Protein AF-A0A962HAW9-F1 (afdb_monomer_lite)

Sequence (88 aa):
MSSRPLTTLDARQGLVLASAVAAVLLWSAIGPTDRLTWLMEVIWVLIGVPLLMLSWKRFPLTRLLYVLIALHCVLLIVGGHYTYAKVP

Radius of gyration: 15.13 Å; chains: 1; bounding box: 45×26×39 Å

Structure (mmCIF, N/CA/C/O backbone):
data_AF-A0A962HAW9-F1
#
_entry.id   AF-A0A962HAW9-F1
#
loop_
_atom_site.group_PDB
_atom_site.id
_atom_site.type_symbol
_atom_site.label_atom_id
_atom_site.label_alt_id
_atom_site.label_comp_id
_atom_site.label_asym_id
_atom_site.label_entity_id
_atom_site.label_seq_id
_atom_site.pdbx_PDB_ins_code
_atom_site.Cartn_x
_atom_site.Cartn_y
_atom_site.Cartn_z
_atom_site.occupancy
_atom_site.B_iso_or_equiv
_atom_site.auth_seq_id
_atom_site.auth_comp_id
_atom_site.auth_asym_id
_atom_site.auth_atom_id
_atom_site.pdbx_PDB_model_num
ATOM 1 N N . MET A 1 1 ? -29.279 -1.807 7.820 1.00 46.12 1 MET A N 1
ATOM 2 C CA . MET A 1 1 ? -28.041 -1.028 7.588 1.00 46.12 1 MET A CA 1
ATOM 3 C C . MET A 1 1 ? -27.145 -1.177 8.808 1.00 46.12 1 MET A C 1
ATOM 5 O O . MET A 1 1 ? -27.503 -0.685 9.864 1.00 46.12 1 MET A O 1
ATOM 9 N N . SER A 1 2 ? -26.053 -1.938 8.706 1.00 55.03 2 SER A N 1
ATOM 10 C CA . SER A 1 2 ? -25.104 -2.138 9.812 1.00 55.03 2 SER A CA 1
ATOM 11 C C . SER A 1 2 ? -24.086 -0.996 9.798 1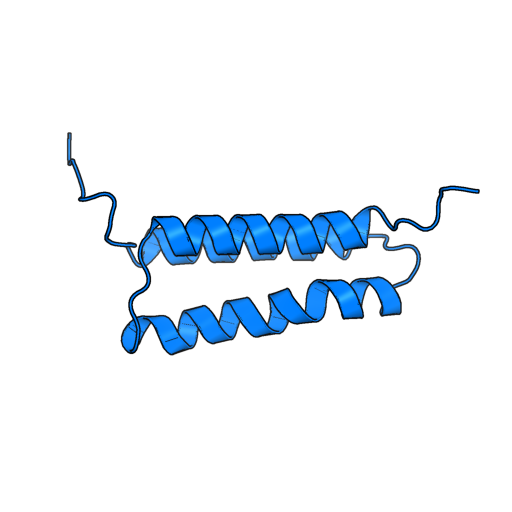.00 55.03 2 SER A C 1
ATOM 13 O O . SER A 1 2 ? -23.172 -0.987 8.976 1.00 55.03 2 SER A O 1
ATOM 15 N N . SER A 1 3 ? -24.268 -0.002 10.666 1.00 54.22 3 SER A N 1
ATOM 16 C CA . SER A 1 3 ? -23.290 1.060 10.912 1.00 54.22 3 SER A CA 1
ATOM 17 C C . SER A 1 3 ? -22.164 0.506 11.784 1.00 54.22 3 SER A C 1
ATOM 19 O O . SER A 1 3 ? -22.106 0.729 12.990 1.00 54.22 3 SER A O 1
ATOM 21 N N . ARG A 1 4 ? -21.268 -0.276 11.168 1.00 62.66 4 ARG A N 1
ATOM 22 C CA . ARG A 1 4 ? -20.007 -0.654 11.813 1.00 62.66 4 ARG A CA 1
ATOM 23 C C . ARG A 1 4 ? -19.240 0.628 12.157 1.00 62.66 4 ARG A C 1
ATOM 25 O O . ARG A 1 4 ? -19.114 1.487 11.279 1.00 62.66 4 ARG A O 1
ATOM 32 N N . PRO A 1 5 ? -18.742 0.781 13.393 1.00 61.19 5 PRO A N 1
ATOM 3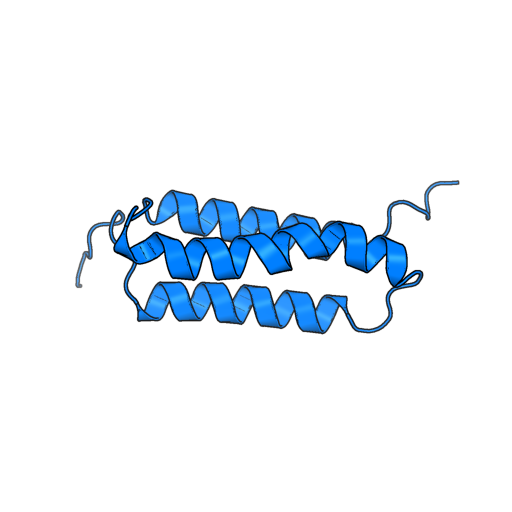3 C CA . PRO A 1 5 ? -17.982 1.962 13.769 1.00 61.19 5 PRO A CA 1
ATOM 34 C C . PRO A 1 5 ? -16.778 2.102 12.830 1.00 61.19 5 PRO A C 1
ATOM 36 O O . PRO A 1 5 ? -16.043 1.145 12.588 1.00 61.19 5 PRO A O 1
ATOM 39 N N . LEU A 1 6 ? -16.583 3.304 12.277 1.00 57.91 6 LEU A N 1
ATOM 40 C CA . LEU A 1 6 ? -15.547 3.629 11.282 1.00 57.91 6 LEU A CA 1
ATOM 41 C C . LEU A 1 6 ? -14.106 3.452 11.804 1.00 57.91 6 LEU A C 1
ATOM 43 O O . LEU A 1 6 ? -13.154 3.738 11.085 1.00 57.91 6 LEU A O 1
ATOM 47 N N . THR A 1 7 ? -13.941 2.993 13.043 1.00 62.00 7 THR A N 1
ATOM 48 C CA . THR A 1 7 ? -12.681 2.863 13.774 1.00 62.00 7 THR A CA 1
ATOM 49 C C . THR A 1 7 ? -12.098 1.451 13.747 1.00 62.00 7 THR A C 1
ATOM 51 O O . THR A 1 7 ? -10.876 1.325 13.814 1.00 62.00 7 THR A O 1
ATOM 54 N N . THR A 1 8 ? -12.915 0.403 13.592 1.00 63.22 8 THR A N 1
ATOM 55 C CA . THR A 1 8 ? -12.466 -1.000 13.651 1.00 63.22 8 THR A CA 1
ATOM 56 C C . THR A 1 8 ? -12.255 -1.584 12.259 1.00 63.22 8 THR A C 1
ATOM 58 O O . THR A 1 8 ? -13.157 -1.559 11.422 1.00 63.22 8 THR A O 1
ATOM 61 N N . LEU A 1 9 ? -11.061 -2.120 12.008 1.00 69.56 9 LEU A N 1
ATOM 62 C CA . LEU A 1 9 ? -10.725 -2.788 10.755 1.00 69.56 9 LEU A CA 1
ATOM 63 C C . LEU A 1 9 ? -11.062 -4.280 10.876 1.00 69.56 9 LEU A C 1
ATOM 65 O O . LEU A 1 9 ? -10.492 -4.979 11.709 1.00 69.56 9 LEU A O 1
ATOM 69 N N . ASP A 1 10 ? -12.002 -4.767 10.064 1.00 76.38 10 ASP A N 1
ATOM 70 C CA . ASP A 1 10 ? -12.334 -6.197 10.029 1.00 76.38 10 ASP A CA 1
ATOM 71 C C . ASP A 1 10 ? -11.207 -6.988 9.343 1.00 76.38 10 ASP A C 1
ATOM 73 O O . ASP A 1 10 ? -10.639 -6.525 8.352 1.00 76.38 10 ASP A O 1
ATOM 77 N N . ALA A 1 11 ? -10.951 -8.231 9.769 1.00 75.50 11 ALA A N 1
ATOM 78 C CA . ALA A 1 11 ? -9.962 -9.122 9.138 1.00 75.50 11 ALA A CA 1
ATOM 79 C C . ALA A 1 11 ? -10.108 -9.180 7.602 1.00 75.50 11 ALA A C 1
ATOM 81 O O . ALA A 1 11 ? -9.133 -9.077 6.859 1.00 75.50 11 ALA A O 1
ATOM 82 N N . ARG A 1 12 ? -11.359 -9.243 7.123 1.00 79.31 12 ARG A N 1
ATOM 83 C CA . ARG A 1 12 ? -11.704 -9.206 5.695 1.00 79.31 12 ARG A CA 1
ATOM 84 C C . ARG A 1 12 ? -11.273 -7.904 5.016 1.00 79.31 12 ARG A C 1
ATOM 86 O O . ARG A 1 12 ? -10.785 -7.948 3.896 1.00 79.31 12 ARG A O 1
ATOM 93 N N . GLN A 1 13 ? -11.466 -6.756 5.664 1.00 79.12 13 GLN A N 1
ATOM 94 C CA . GLN A 1 13 ? -11.091 -5.454 5.105 1.00 79.12 13 GLN A CA 1
ATOM 95 C C . GLN A 1 13 ? -9.571 -5.305 5.018 1.00 79.12 13 GLN A C 1
ATOM 97 O O . GLN A 1 13 ? -9.074 -4.794 4.019 1.00 79.12 13 GLN A O 1
ATOM 102 N N . GLY A 1 14 ? -8.836 -5.805 6.017 1.00 79.44 14 GLY A 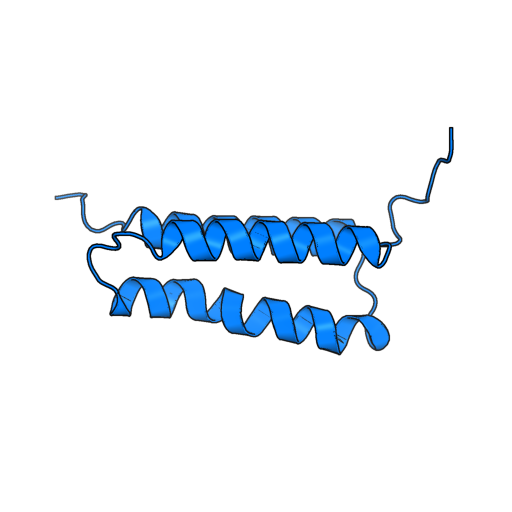N 1
ATOM 103 C CA . GLY A 1 14 ? -7.372 -5.794 5.998 1.00 79.44 14 GLY A CA 1
ATOM 104 C C . GLY A 1 14 ? -6.821 -6.661 4.872 1.00 79.44 14 GLY A C 1
ATOM 105 O O . GLY A 1 14 ? -5.933 -6.233 4.141 1.00 79.44 14 GLY A O 1
ATOM 106 N N . LEU A 1 15 ? -7.423 -7.836 4.659 1.00 81.69 15 LEU A N 1
ATOM 107 C CA . LEU A 1 15 ? -7.061 -8.722 3.553 1.00 81.69 15 LEU A CA 1
ATOM 108 C C . LEU A 1 15 ? -7.346 -8.089 2.179 1.00 81.69 15 LEU A C 1
ATOM 110 O O . LEU A 1 15 ? -6.546 -8.225 1.256 1.00 81.69 15 LEU A O 1
ATOM 114 N N . VAL A 1 16 ? -8.468 -7.373 2.038 1.00 85.38 16 VAL A N 1
ATOM 115 C CA . VAL A 1 16 ? -8.816 -6.645 0.803 1.00 85.38 16 VAL A CA 1
ATOM 116 C C . VAL A 1 16 ? -7.805 -5.533 0.516 1.00 85.38 16 VAL A C 1
ATOM 118 O O . VAL A 1 16 ? -7.345 -5.409 -0.613 1.00 85.38 16 VAL A O 1
ATOM 121 N N . LEU A 1 17 ? -7.407 -4.757 1.527 1.00 82.31 17 LEU A N 1
ATOM 122 C CA . LEU A 1 17 ? -6.389 -3.717 1.354 1.00 82.31 17 LEU A CA 1
ATOM 123 C C . LEU A 1 17 ? -5.026 -4.317 0.986 1.00 82.31 17 LEU A C 1
ATOM 125 O O . LEU A 1 17 ? -4.390 -3.852 0.046 1.00 82.31 17 LEU A O 1
ATOM 129 N N . ALA A 1 18 ? -4.603 -5.379 1.676 1.00 81.62 18 ALA A N 1
ATOM 130 C CA . ALA A 1 18 ? -3.338 -6.052 1.394 1.00 81.62 18 ALA A CA 1
ATOM 131 C C . ALA A 1 18 ? -3.304 -6.652 -0.022 1.00 81.62 18 ALA A C 1
ATOM 133 O O . ALA A 1 18 ? -2.317 -6.490 -0.736 1.00 81.62 18 ALA A O 1
ATOM 134 N N . SER A 1 19 ? -4.391 -7.297 -0.455 1.00 84.75 19 SER A N 1
ATOM 135 C CA . SER A 1 19 ? -4.498 -7.849 -1.813 1.00 84.75 19 SER A CA 1
ATOM 136 C C . SER A 1 19 ? -4.538 -6.764 -2.889 1.00 84.75 19 SER A C 1
ATOM 138 O O . SER A 1 19 ? -3.896 -6.929 -3.923 1.00 84.75 19 SER A O 1
ATOM 140 N N . ALA A 1 20 ? -5.202 -5.631 -2.640 1.00 85.38 20 ALA A N 1
ATOM 141 C CA . ALA A 1 20 ? -5.172 -4.486 -3.547 1.00 85.38 20 ALA A CA 1
ATOM 142 C C . ALA A 1 20 ? -3.750 -3.918 -3.701 1.00 85.38 20 ALA A C 1
ATOM 144 O O . ALA A 1 20 ? -3.288 -3.725 -4.823 1.00 85.38 20 ALA A O 1
ATOM 145 N N . VAL A 1 21 ? -3.026 -3.721 -2.592 1.00 82.31 21 VAL A N 1
ATOM 146 C CA . VAL A 1 21 ? -1.625 -3.261 -2.625 1.00 82.31 21 VAL A CA 1
ATOM 147 C C . VAL A 1 21 ? -0.735 -4.269 -3.358 1.00 82.31 21 VAL A C 1
ATOM 149 O O . VAL A 1 21 ? 0.069 -3.871 -4.196 1.00 82.31 21 VAL A O 1
ATOM 152 N N . ALA A 1 22 ? -0.910 -5.570 -3.108 1.00 82.88 22 ALA A N 1
ATOM 153 C CA . ALA A 1 22 ? -0.162 -6.619 -3.797 1.00 82.88 22 ALA A CA 1
ATOM 154 C C . ALA A 1 22 ? -0.438 -6.644 -5.310 1.00 82.88 22 ALA A C 1
ATOM 156 O O . ALA A 1 22 ? 0.493 -6.799 -6.096 1.00 82.88 22 ALA A O 1
ATOM 157 N N . ALA A 1 23 ? -1.688 -6.445 -5.737 1.00 84.56 23 ALA A N 1
ATOM 158 C CA . ALA A 1 23 ? -2.040 -6.375 -7.154 1.00 84.56 23 ALA A CA 1
ATOM 159 C C . ALA A 1 23 ? -1.369 -5.179 -7.852 1.00 84.56 23 ALA A C 1
ATOM 161 O O . ALA A 1 23 ? -0.812 -5.333 -8.937 1.00 84.56 23 ALA A O 1
ATOM 162 N N . VAL A 1 24 ? -1.364 -4.007 -7.206 1.00 80.06 24 VAL A N 1
ATOM 163 C CA . VAL A 1 24 ? -0.688 -2.803 -7.719 1.00 80.06 24 VAL A CA 1
ATOM 164 C C . VAL A 1 24 ? 0.831 -3.006 -7.775 1.00 80.06 24 VAL A C 1
ATOM 166 O O . VAL A 1 24 ? 1.469 -2.599 -8.743 1.00 80.06 24 VAL A O 1
ATOM 169 N N . LEU A 1 25 ? 1.405 -3.693 -6.785 1.00 80.94 25 LEU A N 1
ATOM 170 C CA . LEU A 1 25 ? 2.827 -4.039 -6.737 1.00 80.94 25 LEU A CA 1
ATOM 171 C C . LEU A 1 25 ? 3.230 -4.998 -7.866 1.00 80.94 25 LEU A C 1
ATOM 173 O O . LEU A 1 25 ? 4.240 -4.773 -8.527 1.00 80.94 25 LEU A O 1
ATOM 177 N N . LEU A 1 26 ? 2.420 -6.028 -8.130 1.00 82.06 26 LEU A N 1
ATOM 178 C CA . LEU A 1 26 ? 2.640 -6.960 -9.238 1.00 82.06 26 LEU A CA 1
ATOM 179 C C . LEU A 1 26 ? 2.491 -6.280 -10.601 1.00 82.06 26 LEU A C 1
ATOM 181 O O . LEU A 1 26 ? 3.285 -6.550 -11.495 1.00 82.06 26 LEU A O 1
ATOM 185 N N . TRP A 1 27 ? 1.512 -5.385 -10.754 1.00 82.19 27 TRP A N 1
ATOM 186 C CA . TRP A 1 27 ? 1.353 -4.595 -11.975 1.00 82.19 27 TRP A CA 1
ATOM 187 C C . TRP A 1 27 ? 2.558 -3.677 -12.216 1.00 82.19 27 TRP A C 1
ATOM 189 O O . TRP A 1 27 ? 3.110 -3.671 -13.311 1.00 82.19 27 TRP A O 1
ATOM 199 N N . SER A 1 28 ? 3.025 -2.980 -11.176 1.00 74.06 28 SER A N 1
ATOM 200 C CA . SER A 1 28 ? 4.192 -2.089 -11.245 1.00 74.06 28 SER A CA 1
ATOM 201 C C . SER A 1 28 ? 5.508 -2.823 -11.538 1.00 74.06 28 SER A C 1
ATOM 203 O O . SER A 1 28 ? 6.434 -2.240 -12.097 1.00 74.06 28 SER A O 1
ATOM 205 N N . ALA A 1 29 ? 5.589 -4.119 -11.227 1.00 71.50 29 ALA A N 1
ATOM 206 C CA . ALA A 1 29 ? 6.745 -4.952 -11.552 1.00 71.50 29 ALA A CA 1
ATOM 207 C C . ALA A 1 29 ? 6.854 -5.316 -13.050 1.00 71.50 29 ALA A C 1
ATOM 209 O O . ALA A 1 29 ? 7.881 -5.855 -13.475 1.00 71.50 29 ALA A O 1
ATOM 210 N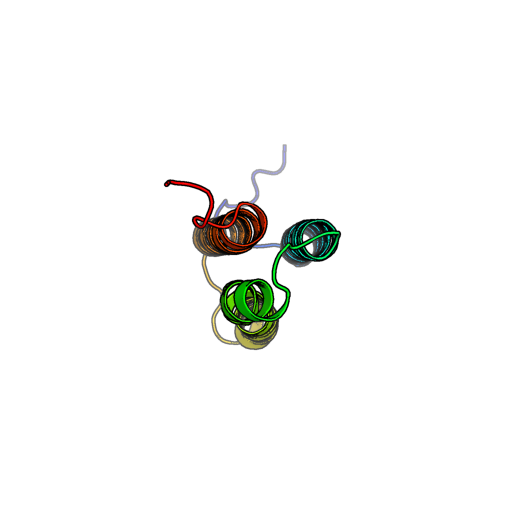 N . ILE A 1 30 ? 5.823 -5.052 -13.865 1.00 74.62 30 ILE A N 1
ATOM 211 C CA . ILE A 1 30 ? 5.811 -5.378 -15.296 1.00 74.62 30 ILE A CA 1
ATOM 212 C C . ILE A 1 30 ? 6.332 -4.179 -16.097 1.00 74.62 30 ILE A C 1
ATOM 214 O O . ILE A 1 30 ? 5.662 -3.164 -16.227 1.00 74.62 30 ILE A O 1
ATOM 218 N N . GLY A 1 31 ? 7.519 -4.328 -16.688 1.00 67.00 31 GLY A N 1
ATOM 219 C CA . GLY A 1 31 ? 8.124 -3.317 -17.561 1.00 67.00 31 GLY A CA 1
ATOM 220 C C . GLY A 1 31 ? 8.832 -2.117 -16.904 1.00 67.00 31 GLY A C 1
ATOM 221 O O . GLY A 1 31 ? 8.920 -1.092 -17.581 1.00 67.00 31 GLY A O 1
ATOM 222 N N . PRO A 1 32 ? 9.371 -2.177 -15.664 1.00 64.62 32 PRO A N 1
ATOM 223 C CA . PRO A 1 32 ? 10.148 -1.061 -15.136 1.00 64.62 32 PRO A CA 1
ATOM 224 C C . PRO A 1 32 ? 11.441 -0.885 -15.943 1.00 64.62 32 PRO A C 1
ATOM 226 O O . PRO A 1 32 ? 12.170 -1.847 -16.199 1.00 64.62 32 PRO A O 1
ATOM 229 N N . THR A 1 33 ? 11.719 0.364 -16.321 1.00 64.62 33 THR A N 1
ATOM 230 C CA . THR A 1 33 ? 12.914 0.765 -17.082 1.00 64.62 33 THR A CA 1
ATOM 231 C C . THR A 1 33 ? 14.201 0.382 -16.352 1.00 64.62 33 THR A C 1
ATOM 233 O O . THR A 1 33 ? 15.149 -0.075 -16.985 1.00 64.62 33 THR A O 1
ATOM 236 N N . ASP A 1 34 ? 14.211 0.512 -15.020 1.00 71.62 34 ASP A N 1
ATOM 237 C CA . ASP A 1 34 ? 15.338 0.130 -14.176 1.00 71.62 34 ASP A CA 1
ATOM 238 C C . ASP A 1 34 ? 14.857 -0.585 -12.904 1.00 71.62 34 ASP A C 1
ATOM 240 O O . ASP A 1 34 ? 14.245 0.001 -12.006 1.00 71.62 34 ASP A O 1
ATOM 244 N N . ARG A 1 35 ? 15.094 -1.899 -12.845 1.00 73.31 35 ARG A N 1
ATOM 245 C CA . ARG A 1 35 ? 14.551 -2.776 -11.792 1.00 73.31 35 ARG A CA 1
ATOM 246 C C . ARG A 1 35 ? 15.161 -2.491 -10.424 1.00 73.31 35 ARG A C 1
ATOM 248 O O . ARG A 1 35 ? 14.513 -2.758 -9.416 1.00 73.31 35 ARG A O 1
ATOM 255 N N . LEU A 1 36 ? 16.398 -1.990 -10.382 1.00 77.25 36 LEU A N 1
ATOM 256 C CA . LEU A 1 36 ? 17.094 -1.713 -9.126 1.00 77.25 36 LEU A CA 1
ATOM 257 C C . LEU A 1 36 ? 16.502 -0.475 -8.440 1.00 77.25 36 LEU A C 1
ATOM 259 O O . LEU A 1 36 ? 16.205 -0.522 -7.249 1.00 77.25 36 LEU A O 1
ATOM 263 N N . THR A 1 37 ? 16.272 0.594 -9.205 1.00 77.38 37 THR A N 1
ATOM 264 C CA . THR A 1 37 ? 15.619 1.824 -8.731 1.00 77.38 37 THR A CA 1
ATOM 265 C C . THR A 1 37 ? 14.197 1.535 -8.271 1.00 77.38 37 THR A C 1
ATOM 267 O O . THR A 1 37 ? 13.845 1.850 -7.137 1.00 77.38 37 THR A O 1
ATOM 270 N N . TRP A 1 38 ? 13.439 0.799 -9.089 1.00 80.50 38 TRP A N 1
ATOM 271 C CA . TRP A 1 38 ? 12.103 0.336 -8.726 1.00 80.50 38 TRP A CA 1
ATOM 272 C C . TRP A 1 38 ? 12.107 -0.460 -7.412 1.00 80.50 38 TRP A C 1
ATOM 274 O O . TRP A 1 38 ? 11.291 -0.217 -6.525 1.00 80.50 38 TRP A O 1
ATOM 284 N N . LEU A 1 39 ? 13.059 -1.385 -7.236 1.00 80.19 39 LEU A N 1
ATOM 285 C CA . LEU A 1 39 ? 13.154 -2.173 -6.009 1.00 80.19 39 LEU A CA 1
ATOM 286 C C . LEU A 1 39 ? 13.418 -1.283 -4.787 1.00 80.19 39 LEU A C 1
ATOM 288 O O . LEU A 1 39 ? 12.791 -1.495 -3.755 1.00 80.19 39 LEU A O 1
ATOM 292 N N . MET A 1 40 ? 14.296 -0.283 -4.896 1.00 78.75 40 MET A N 1
ATOM 293 C CA . MET A 1 40 ? 14.606 0.652 -3.802 1.00 78.75 40 MET A CA 1
ATOM 294 C C . MET A 1 40 ? 13.409 1.516 -3.391 1.00 78.75 40 MET A C 1
ATOM 296 O O . MET A 1 40 ? 13.302 1.917 -2.233 1.00 78.75 40 MET A O 1
ATOM 300 N N . GLU A 1 41 ? 12.485 1.775 -4.310 1.00 79.06 41 GLU A N 1
ATOM 301 C CA . GLU A 1 41 ? 11.263 2.531 -4.030 1.00 79.06 41 GLU A CA 1
ATOM 302 C C . GLU A 1 41 ? 10.180 1.637 -3.409 1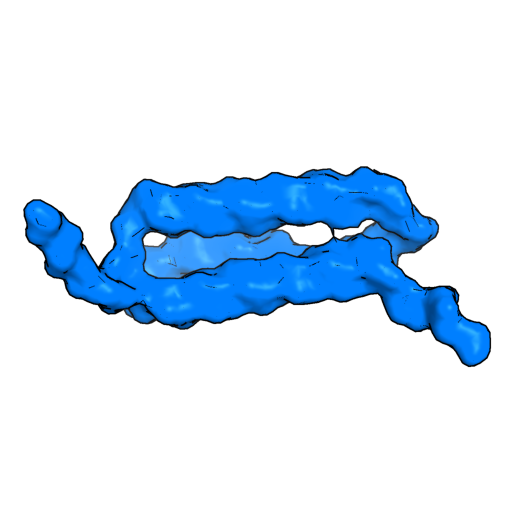.00 79.06 41 GLU A C 1
ATOM 304 O O . GLU A 1 41 ? 9.492 2.037 -2.465 1.00 79.06 41 GLU A O 1
ATOM 309 N N . VAL A 1 42 ? 10.064 0.390 -3.875 1.00 81.88 42 VAL A N 1
ATOM 310 C CA . VAL A 1 42 ? 9.018 -0.550 -3.443 1.00 81.88 42 VAL A CA 1
ATOM 311 C C . VAL A 1 42 ? 9.425 -1.368 -2.203 1.00 81.88 42 VAL A C 1
ATOM 313 O O . VAL A 1 42 ? 8.560 -1.917 -1.513 1.00 81.88 42 VAL A O 1
ATOM 316 N N . ILE A 1 43 ? 10.713 -1.409 -1.832 1.00 84.75 43 ILE A N 1
ATOM 317 C CA . ILE A 1 43 ? 11.210 -2.155 -0.659 1.00 84.75 43 ILE A CA 1
ATOM 318 C C . ILE A 1 43 ? 10.543 -1.722 0.652 1.00 84.75 43 ILE A C 1
ATOM 320 O O . ILE A 1 43 ? 10.255 -2.557 1.508 1.00 84.75 43 ILE A O 1
ATOM 324 N N . TRP A 1 44 ? 10.197 -0.440 0.788 1.00 83.12 44 TRP A N 1
ATOM 325 C CA . TRP A 1 44 ? 9.469 0.074 1.951 1.00 83.12 44 TRP A CA 1
ATOM 326 C C . TRP A 1 44 ? 8.052 -0.488 2.045 1.00 83.12 44 TRP A C 1
ATOM 328 O O . TRP A 1 44 ? 7.561 -0.740 3.143 1.00 83.12 44 TRP A O 1
ATOM 338 N N . VAL A 1 45 ? 7.408 -0.752 0.905 1.00 84.31 45 VAL A N 1
ATOM 339 C CA . VAL A 1 45 ? 6.098 -1.412 0.851 1.00 84.31 45 VAL A CA 1
ATOM 340 C C . VAL A 1 45 ? 6.234 -2.898 1.181 1.00 84.31 45 VAL A C 1
ATOM 342 O O . VAL A 1 45 ? 5.445 -3.422 1.971 1.00 84.31 45 VAL A O 1
ATOM 345 N N . LEU A 1 46 ? 7.269 -3.558 0.647 1.00 82.69 46 LEU A N 1
ATOM 346 C CA . LEU A 1 46 ? 7.577 -4.964 0.934 1.00 82.69 46 LEU A CA 1
ATOM 347 C C . LEU A 1 46 ? 7.866 -5.215 2.419 1.00 82.69 46 LEU A C 1
ATOM 349 O O . LEU A 1 46 ? 7.527 -6.280 2.922 1.00 82.69 46 LEU A O 1
ATOM 353 N N . ILE A 1 47 ? 8.453 -4.248 3.126 1.00 86.06 47 ILE A N 1
ATOM 354 C CA . ILE A 1 47 ? 8.712 -4.335 4.571 1.00 86.06 47 ILE A CA 1
ATOM 355 C C . ILE A 1 47 ? 7.496 -3.862 5.382 1.00 86.06 47 ILE A C 1
ATOM 357 O O . ILE A 1 47 ? 7.104 -4.510 6.354 1.00 86.06 47 ILE A O 1
ATOM 361 N N . GLY A 1 48 ? 6.876 -2.749 4.987 1.00 83.06 48 GLY A N 1
ATOM 362 C CA . GLY A 1 48 ? 5.793 -2.107 5.730 1.00 83.06 48 GLY A CA 1
ATOM 363 C C . GLY A 1 48 ? 4.521 -2.951 5.811 1.00 83.06 48 GLY A C 1
ATOM 364 O O . GLY A 1 48 ? 3.919 -3.043 6.882 1.00 83.06 48 GLY A O 1
ATOM 365 N N . VAL A 1 49 ? 4.126 -3.618 4.719 1.00 82.44 49 VAL A N 1
ATOM 366 C CA . VAL A 1 49 ? 2.895 -4.431 4.682 1.00 82.44 49 VAL A CA 1
ATOM 367 C C . VAL A 1 49 ? 2.970 -5.638 5.638 1.00 82.44 49 VAL A C 1
ATOM 369 O O . VAL A 1 49 ? 2.079 -5.764 6.484 1.00 82.44 49 VAL A O 1
ATOM 372 N N . PRO A 1 50 ? 4.014 -6.494 5.610 1.00 82.75 50 PRO A N 1
ATOM 373 C CA . PRO A 1 50 ? 4.159 -7.581 6.579 1.00 82.75 50 PRO A CA 1
ATOM 374 C C . PRO A 1 50 ? 4.284 -7.087 8.020 1.00 82.75 50 PRO A C 1
ATOM 376 O O . PRO A 1 50 ? 3.691 -7.679 8.922 1.00 82.75 50 PRO A O 1
ATOM 379 N N . LEU A 1 51 ? 5.011 -5.985 8.247 1.00 83.25 51 LEU A N 1
ATOM 380 C CA . LEU A 1 51 ? 5.161 -5.397 9.578 1.00 83.25 51 LEU A CA 1
ATOM 381 C C . LEU A 1 51 ? 3.800 -4.985 10.157 1.00 83.25 51 LEU A C 1
ATOM 383 O O . LEU A 1 51 ? 3.514 -5.249 11.326 1.00 83.25 51 LEU A O 1
ATOM 387 N N . LEU A 1 52 ? 2.931 -4.388 9.339 1.00 81.38 52 LEU A N 1
ATOM 388 C CA . LEU A 1 52 ? 1.569 -4.019 9.730 1.00 81.38 52 LEU A CA 1
ATOM 389 C C . LEU A 1 52 ? 0.686 -5.235 9.999 1.00 81.38 52 LEU A C 1
ATOM 391 O O . LEU A 1 52 ? -0.094 -5.214 10.949 1.00 81.38 52 LEU A O 1
ATOM 395 N N . MET A 1 53 ? 0.824 -6.308 9.217 1.00 79.50 53 MET A N 1
ATOM 396 C CA . MET A 1 53 ? 0.097 -7.559 9.462 1.00 79.50 53 MET A CA 1
ATOM 397 C C . MET A 1 53 ? 0.524 -8.223 10.779 1.00 79.50 53 MET A C 1
ATOM 399 O O . MET A 1 53 ? -0.327 -8.690 11.536 1.00 79.50 53 MET A O 1
ATOM 403 N N . LEU A 1 54 ? 1.827 -8.232 11.080 1.00 81.75 54 LEU A N 1
ATOM 404 C CA . LEU A 1 54 ? 2.384 -8.806 12.310 1.00 81.75 54 LEU A CA 1
ATOM 405 C C . LEU A 1 54 ? 2.049 -7.963 13.548 1.00 81.75 54 LEU A C 1
ATOM 407 O O . LEU A 1 54 ? 1.728 -8.505 14.608 1.00 81.75 54 LEU A O 1
ATOM 411 N N . SER A 1 55 ? 2.098 -6.636 13.421 1.00 81.25 55 SER A N 1
ATOM 412 C CA . SER A 1 55 ? 1.811 -5.710 14.521 1.00 81.25 55 SER A CA 1
ATOM 413 C C . SER A 1 55 ? 0.318 -5.502 14.780 1.00 81.25 55 SER A C 1
ATOM 415 O O . SER A 1 55 ? -0.028 -5.044 15.867 1.00 81.25 55 SER A O 1
ATOM 417 N N . TRP A 1 56 ? -0.575 -5.921 13.872 1.00 73.94 56 TRP A N 1
ATOM 418 C CA . TRP A 1 56 ? -2.027 -5.730 13.998 1.00 73.94 56 TRP A CA 1
ATOM 419 C C . TRP A 1 56 ? -2.599 -6.261 15.323 1.00 73.94 56 TRP A C 1
ATOM 421 O O . TRP A 1 56 ? -3.436 -5.612 15.947 1.00 73.94 56 TRP A O 1
ATOM 431 N N . LYS A 1 57 ? -2.120 -7.409 15.818 1.00 68.69 57 LYS A N 1
ATOM 432 C CA . LYS A 1 57 ? -2.598 -7.953 17.104 1.00 68.69 57 LYS A CA 1
ATOM 433 C C . LYS A 1 57 ? -2.082 -7.194 18.329 1.00 68.69 57 LYS A C 1
ATOM 435 O O . LYS A 1 57 ? -2.698 -7.283 19.385 1.00 68.69 57 LYS A O 1
ATOM 440 N N . ARG A 1 58 ? -0.942 -6.506 18.215 1.00 71.19 58 ARG A N 1
ATOM 441 C CA . ARG A 1 58 ? -0.258 -5.851 19.342 1.00 71.19 58 ARG A CA 1
ATOM 442 C C . ARG A 1 58 ? -0.559 -4.349 19.407 1.00 71.19 58 ARG A C 1
ATOM 444 O O . ARG A 1 58 ? -0.641 -3.807 20.500 1.00 71.19 58 ARG A O 1
ATOM 451 N N . PHE A 1 59 ? -0.774 -3.712 18.256 1.00 71.38 59 PHE A N 1
ATOM 452 C CA . PHE A 1 59 ? -1.108 -2.295 18.115 1.00 71.38 59 PHE A CA 1
ATOM 453 C C . PHE A 1 59 ? -2.208 -2.119 17.054 1.00 71.38 59 PHE A C 1
ATOM 455 O O . PHE A 1 59 ? -1.899 -1.919 15.877 1.00 71.38 59 PHE A O 1
ATOM 462 N N . PRO A 1 60 ? -3.497 -2.214 17.432 1.00 68.44 60 PRO A N 1
ATOM 463 C CA . PRO A 1 60 ? -4.593 -2.019 16.492 1.00 68.44 60 PRO A CA 1
ATOM 464 C C . PRO A 1 60 ? -4.686 -0.538 16.099 1.00 68.44 60 PRO A C 1
ATOM 466 O O . PRO A 1 60 ? -5.209 0.291 16.842 1.00 68.44 60 PRO A O 1
ATOM 469 N N . LEU A 1 61 ? -4.152 -0.201 14.923 1.00 77.12 61 LEU A N 1
ATOM 470 C CA . LEU A 1 61 ? -4.259 1.139 14.347 1.00 77.12 61 LEU A CA 1
ATOM 471 C C . LEU A 1 61 ? -5.705 1.416 13.913 1.00 77.12 61 LEU A C 1
ATOM 473 O O . LEU A 1 61 ? -6.478 0.503 13.607 1.00 77.12 61 LEU A O 1
ATOM 477 N N . THR A 1 62 ? -6.078 2.694 13.860 1.00 82.69 62 THR A N 1
ATOM 478 C CA . THR A 1 62 ? -7.410 3.080 13.386 1.00 82.69 62 THR A CA 1
ATOM 479 C C . THR A 1 62 ? -7.579 2.712 11.913 1.00 82.69 62 THR A C 1
ATOM 481 O O . THR A 1 62 ? -6.632 2.747 11.123 1.00 82.69 62 THR A O 1
ATOM 484 N N . ARG A 1 63 ? -8.814 2.399 11.507 1.00 76.25 63 ARG A N 1
ATOM 485 C CA . ARG A 1 63 ? -9.143 2.099 10.104 1.00 76.25 63 ARG A CA 1
ATOM 486 C C . ARG A 1 63 ? -8.675 3.184 9.131 1.00 76.25 63 ARG A C 1
ATOM 488 O O . ARG A 1 63 ? -8.193 2.864 8.049 1.00 76.25 63 ARG A O 1
ATOM 495 N N . LEU A 1 64 ? -8.786 4.450 9.538 1.00 80.38 64 LEU A N 1
ATOM 496 C CA . LEU A 1 64 ? -8.299 5.597 8.775 1.00 80.38 64 LEU A CA 1
ATOM 497 C C . LEU A 1 64 ? -6.794 5.493 8.509 1.00 80.38 64 LEU A C 1
ATOM 499 O O . LEU A 1 64 ? -6.365 5.640 7.370 1.00 80.38 64 LEU A O 1
ATOM 503 N N . LEU A 1 65 ? -6.001 5.187 9.536 1.00 83.25 65 LEU A N 1
ATOM 504 C CA . LEU A 1 65 ? -4.552 5.105 9.407 1.00 83.25 65 LEU A CA 1
ATOM 505 C C . LEU A 1 65 ? -4.121 3.974 8.466 1.00 83.25 65 LEU A C 1
ATOM 507 O O . LEU A 1 65 ? -3.257 4.185 7.623 1.00 83.25 65 LEU A O 1
ATOM 511 N N . TYR A 1 66 ? -4.772 2.812 8.526 1.00 81.31 66 TYR A N 1
ATOM 512 C CA . TYR A 1 66 ? -4.521 1.738 7.560 1.00 81.31 66 TYR A CA 1
ATOM 513 C C . TYR A 1 66 ? -4.843 2.144 6.116 1.00 81.31 66 TYR A C 1
ATOM 515 O O . TYR A 1 66 ? -4.101 1.781 5.206 1.00 81.31 66 TYR A O 1
ATOM 523 N N . VAL A 1 67 ? -5.918 2.911 5.893 1.00 80.94 67 VAL A N 1
ATOM 524 C CA . VAL A 1 67 ? -6.252 3.441 4.559 1.00 80.94 67 VAL A CA 1
ATOM 525 C C . VAL A 1 67 ? -5.199 4.446 4.089 1.00 80.94 67 VAL A C 1
ATOM 527 O O . VAL A 1 67 ? -4.770 4.361 2.941 1.00 80.94 67 VAL A O 1
ATOM 530 N N . LEU A 1 68 ? -4.739 5.353 4.960 1.00 86.31 68 LEU A N 1
ATOM 531 C CA . LEU A 1 68 ? -3.657 6.285 4.622 1.00 86.31 68 LEU A CA 1
ATOM 532 C C . LEU A 1 68 ? -2.358 5.553 4.282 1.00 86.31 68 LEU A C 1
ATOM 534 O O . LEU A 1 68 ? -1.692 5.919 3.319 1.00 86.31 68 LEU A O 1
ATOM 538 N N . ILE A 1 69 ? -2.007 4.510 5.037 1.00 85.38 69 ILE A N 1
ATOM 539 C CA . ILE A 1 69 ? -0.815 3.714 4.744 1.00 85.38 69 ILE A CA 1
ATOM 540 C C . ILE A 1 69 ? -0.971 2.988 3.405 1.00 85.38 69 ILE A C 1
ATOM 542 O O . ILE A 1 69 ? -0.055 3.028 2.591 1.00 85.38 69 ILE A O 1
ATOM 546 N N . ALA A 1 70 ? -2.130 2.381 3.136 1.00 80.88 70 ALA A N 1
ATOM 547 C CA . ALA A 1 70 ? -2.389 1.739 1.849 1.00 80.88 70 ALA A CA 1
ATOM 548 C C . ALA A 1 70 ? -2.268 2.737 0.685 1.00 80.88 70 ALA A C 1
ATOM 550 O O . ALA A 1 70 ? -1.634 2.428 -0.322 1.00 80.88 70 ALA A O 1
ATOM 551 N N . LEU A 1 71 ? -2.807 3.952 0.842 1.00 84.81 71 LEU A N 1
ATOM 552 C CA . LEU A 1 71 ? -2.663 5.027 -0.140 1.00 84.81 71 LEU A CA 1
ATOM 553 C C . LEU A 1 71 ? -1.192 5.425 -0.332 1.00 84.81 71 LEU A C 1
ATOM 555 O O . LEU A 1 71 ? -0.742 5.569 -1.464 1.00 84.81 71 LEU A O 1
ATOM 559 N N . HIS A 1 72 ? -0.430 5.556 0.754 1.00 84.56 72 HIS A N 1
ATOM 560 C CA . HIS A 1 72 ? 0.999 5.856 0.697 1.00 84.56 72 HIS A CA 1
ATOM 561 C C . HIS A 1 72 ? 1.794 4.754 -0.019 1.00 84.56 72 HIS A C 1
ATOM 563 O O . HIS A 1 72 ? 2.639 5.056 -0.859 1.00 84.56 72 HIS A O 1
ATOM 569 N N . CYS A 1 73 ? 1.485 3.477 0.235 1.00 83.31 73 CYS A N 1
ATOM 570 C CA . CYS A 1 73 ? 2.076 2.359 -0.498 1.00 83.31 73 CYS A CA 1
ATOM 571 C C . CYS A 1 73 ? 1.771 2.443 -1.998 1.00 83.31 73 CYS A C 1
ATOM 573 O O . CYS A 1 73 ? 2.672 2.250 -2.808 1.00 83.31 73 CYS A O 1
ATOM 575 N N . VAL A 1 74 ? 0.531 2.771 -2.379 1.00 80.19 74 VAL A N 1
ATOM 576 C CA . VAL A 1 74 ? 0.164 2.979 -3.789 1.00 80.19 74 VAL A CA 1
ATOM 577 C C . VAL A 1 74 ? 0.967 4.128 -4.397 1.00 80.19 74 VAL A C 1
ATOM 579 O O . VAL A 1 74 ? 1.492 3.968 -5.493 1.00 80.19 74 VAL A O 1
ATOM 582 N N . LEU A 1 75 ? 1.127 5.251 -3.690 1.00 82.12 75 LEU A N 1
ATOM 583 C CA . LEU A 1 75 ? 1.936 6.378 -4.167 1.00 82.12 75 LEU A CA 1
ATOM 584 C C . LEU A 1 75 ? 3.404 5.994 -4.387 1.00 82.12 75 LEU A C 1
ATOM 586 O O . LEU A 1 75 ? 3.963 6.381 -5.406 1.00 82.12 75 LEU A O 1
ATOM 590 N N . LEU A 1 76 ? 4.010 5.209 -3.490 1.00 78.19 76 LEU A N 1
ATOM 591 C CA . LEU A 1 76 ? 5.377 4.703 -3.670 1.00 78.19 76 LEU A CA 1
ATOM 592 C C . LEU A 1 76 ? 5.488 3.778 -4.889 1.00 78.19 76 LEU A C 1
ATOM 594 O O . LEU A 1 76 ? 6.398 3.928 -5.699 1.00 78.19 76 LEU A O 1
ATOM 598 N N . ILE A 1 77 ? 4.535 2.857 -5.054 1.00 76.75 77 ILE A N 1
ATOM 599 C CA . ILE A 1 77 ? 4.523 1.917 -6.182 1.00 76.75 77 ILE A CA 1
ATOM 600 C C . ILE A 1 77 ? 4.327 2.646 -7.523 1.00 76.75 77 ILE A C 1
ATOM 602 O O . ILE A 1 77 ? 4.963 2.300 -8.520 1.00 76.75 77 ILE A O 1
ATOM 606 N N . VAL A 1 78 ? 3.439 3.644 -7.554 1.00 73.31 78 VAL A N 1
ATOM 607 C CA . VAL A 1 78 ? 3.178 4.475 -8.738 1.00 73.31 78 VAL A CA 1
ATOM 608 C C . VAL A 1 78 ? 4.364 5.397 -9.018 1.00 73.31 78 VAL A C 1
ATOM 610 O O . VAL A 1 78 ? 4.767 5.517 -10.172 1.00 73.31 78 VAL A O 1
ATOM 613 N N . GLY A 1 79 ? 4.958 5.996 -7.984 1.00 69.75 79 GLY A N 1
ATOM 614 C CA . GLY A 1 79 ? 6.161 6.820 -8.092 1.00 69.75 79 GLY A CA 1
ATOM 615 C C . GLY A 1 79 ? 7.316 6.058 -8.738 1.00 69.75 79 GLY A C 1
ATOM 616 O O . GLY A 1 79 ? 7.907 6.560 -9.694 1.00 69.75 79 GLY A O 1
ATOM 617 N N . GLY A 1 80 ? 7.551 4.814 -8.310 1.00 67.44 80 GLY A N 1
ATOM 618 C CA . GLY A 1 80 ? 8.610 3.999 -8.902 1.00 67.44 80 GLY A CA 1
ATOM 619 C C . GLY A 1 80 ? 8.314 3.462 -10.300 1.00 67.44 80 GLY A C 1
ATOM 620 O O . GLY A 1 80 ? 9.219 3.336 -11.124 1.00 67.44 80 GLY A O 1
ATOM 621 N N . HIS A 1 81 ? 7.040 3.231 -10.629 1.00 66.38 81 HIS A N 1
ATOM 622 C CA . HIS A 1 81 ? 6.633 2.876 -11.992 1.00 66.38 81 HIS A CA 1
ATOM 623 C C . HIS A 1 81 ? 6.807 4.039 -12.981 1.00 66.38 81 HIS A C 1
ATOM 625 O O . HIS A 1 81 ? 7.226 3.834 -14.118 1.00 66.38 81 HIS A O 1
ATOM 631 N N . TYR A 1 82 ? 6.473 5.265 -12.569 1.00 62.88 82 TYR A N 1
ATOM 632 C CA . TYR A 1 82 ? 6.510 6.421 -13.466 1.00 62.88 82 TYR A CA 1
ATOM 633 C C . TYR A 1 82 ? 7.881 7.069 -13.610 1.00 62.88 82 TYR A C 1
ATOM 635 O O . TYR A 1 82 ? 7.987 7.941 -14.465 1.00 62.88 82 TYR A O 1
ATOM 643 N N . THR A 1 83 ? 8.887 6.636 -12.835 1.00 55.22 83 THR A N 1
ATOM 644 C CA . THR A 1 83 ? 10.301 7.044 -12.902 1.00 55.22 83 THR A CA 1
ATOM 645 C C . THR A 1 83 ? 10.481 8.516 -13.313 1.00 55.22 83 THR A C 1
ATOM 647 O O . THR A 1 83 ? 10.477 8.856 -14.495 1.00 55.22 83 THR A O 1
ATOM 650 N N . TYR A 1 84 ? 10.777 9.387 -12.346 1.00 51.91 84 TYR A N 1
ATOM 651 C CA . TYR A 1 84 ? 11.155 10.803 -12.528 1.00 51.91 84 TYR A CA 1
ATOM 652 C C . TYR A 1 84 ? 12.331 11.078 -13.510 1.00 51.91 84 TYR A C 1
ATOM 654 O O . TYR A 1 84 ? 12.748 12.220 -13.664 1.00 51.91 84 TYR A O 1
ATOM 662 N N . ALA A 1 85 ? 12.860 10.075 -14.216 1.00 51.19 85 ALA A N 1
ATOM 663 C CA . ALA A 1 85 ? 13.983 10.165 -15.152 1.00 51.19 85 ALA A CA 1
ATOM 664 C C . ALA A 1 85 ? 13.610 10.647 -16.569 1.00 51.19 85 ALA A C 1
ATOM 666 O O . ALA A 1 85 ? 14.420 10.530 -17.486 1.00 51.19 85 ALA A O 1
ATOM 667 N N . LYS A 1 86 ? 12.398 11.171 -16.787 1.00 49.66 86 LYS A N 1
ATOM 668 C CA . LYS A 1 86 ? 11.961 11.685 -18.100 1.00 49.66 86 LYS A CA 1
ATOM 669 C C . LYS A 1 86 ? 11.690 13.188 -18.122 1.00 49.66 86 LYS A C 1
ATOM 671 O O . LYS A 1 86 ? 10.912 13.655 -18.951 1.00 49.66 86 LYS A O 1
ATOM 676 N N . VAL A 1 87 ? 12.329 13.937 -17.227 1.00 38.97 87 VAL A N 1
ATOM 677 C CA 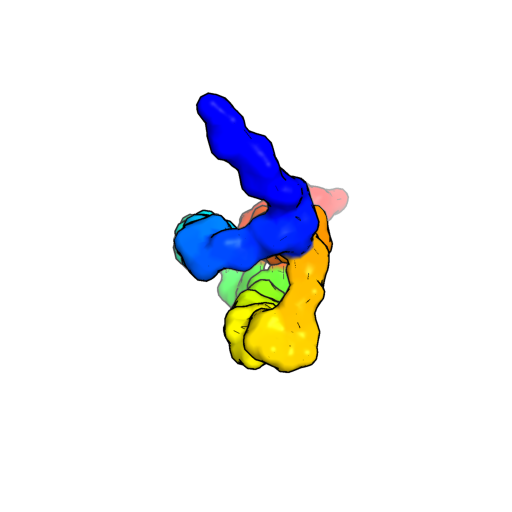. VAL A 1 87 ? 12.410 15.396 -17.340 1.00 38.97 87 VAL A CA 1
ATOM 678 C C . VAL A 1 87 ? 13.840 15.731 -17.790 1.00 38.97 87 VAL A C 1
ATOM 680 O O . VAL A 1 87 ? 14.758 15.468 -17.014 1.00 38.97 87 VAL A O 1
ATOM 683 N N . PRO A 1 88 ? 14.048 16.158 -19.052 1.00 54.38 88 PRO A N 1
ATOM 684 C CA . PRO A 1 88 ? 15.357 16.577 -19.555 1.00 54.38 88 PRO A CA 1
ATOM 685 C C . PRO A 1 88 ? 15.859 17.864 -18.892 1.00 54.38 88 PRO A C 1
ATOM 687 O O . PRO A 1 88 ? 15.014 18.646 -18.394 1.00 54.38 88 PRO A O 1
#

Secondary structure (DSSP, 8-state):
-----TTPPPHHHHHHHHHHHHHHHHHHTSS-S-HHHHHHHHHHHHHHHHHHHHHTTTS---HHHHHHHHHHHHHHHHHHHH-GGG--

pLDDT: mean 74.65, std 10.61, range [38.97, 86.31]

Foldseek 3Di:
DDCDPQFAQDPVNLVVLLVVLVVLLVVLCPDQPDVVQLCVLLVCVVVVSVVCVVCCVVDPGGNVVSVVVSVVSSVSSVCRSVDPVPDD